Protein AF-0000000083711466 (afdb_homodimer)

Secondary structure (DSSP, 8-state):
-HHHHHH---TTS-HHHHHHHHHHHHHHHHHHHS---HHHHHHHHHHHS-HHHHHHHGGGT---HHHHHHHHHHHHHHH-/-HHHHHH---TTS-HHHHHHHHHHHHHHHHHHHS---HHHHHHHHHHHS-HHHHHHHGGGT---HHHHHHHHHHHHHHH-

Solvent-accessible surface area (backbone atoms only — not comparable to full-atom values): 8856 Å² total; per-residue (Å²): 109,58,60,57,48,74,64,50,56,28,78,93,48,55,59,68,58,34,50,52,51,49,51,58,38,46,52,51,32,43,20,63,68,59,62,41,44,52,51,54,53,28,49,53,54,47,70,18,42,50,67,73,56,31,66,65,46,62,81,66,66,62,54,48,55,71,59,43,52,51,52,51,40,52,54,50,58,71,73,103,107,59,61,57,47,73,65,51,57,28,78,92,47,54,59,67,59,33,50,52,52,50,53,58,38,45,53,51,34,44,19,64,68,61,62,42,44,53,51,53,53,28,50,55,53,48,71,17,42,50,66,74,54,31,65,65,46,60,82,66,65,62,54,48,53,70,60,45,53,52,52,50,40,52,53,50,58,72,73,102

Foldseek 3Di:
DLVCLVPQDCPPHDPVVSVVVNVVVVVVNVCPPVVVALQVVLVVVLVPDDPVLVVVQVVVSDSHNVVSVVVSVVVVVVVD/DLVCLVPQDCPPHDPVVSVVVNVVVVVVNVCPPVVVALQVVLVVVLVPDDPVLVVVQVVVSDSHNVVSVVVSVVVVVVVD

Sequence (160 aa):
YGEEFLKLTQGGLNVEAYAKKFGSLSRFYCFFRDGIDETYMCRRFQGGLRYELQDAMVPLGIRQFQVLVEKCQEIEDMRSYGEEFLKLTQGGLNVEAYAKKFGSLSRFYCFFRDGIDETYMCRRFQGGLRYELQDAMVPLGIRQFQVLVEKCQEIEDMRS

Structure (mmCIF, N/CA/C/O backbone):
data_AF-0000000083711466-model_v1
#
loop_
_entity.id
_entity.type
_entity.pdbx_description
1 polymer 'Gag polyprotein'
#
loop_
_atom_site.group_PDB
_atom_site.id
_atom_site.type_symbol
_atom_site.label_atom_id
_atom_site.label_alt_id
_atom_site.label_comp_id
_atom_site.label_asym_id
_atom_site.label_entity_id
_atom_site.label_seq_id
_atom_site.pdbx_PDB_ins_code
_atom_site.Cartn_x
_atom_site.Cartn_y
_atom_site.Cartn_z
_atom_site.occupancy
_atom_site.B_iso_or_equiv
_atom_site.auth_seq_id
_atom_site.auth_comp_id
_atom_site.auth_asym_id
_atom_site.auth_atom_id
_atom_site.pdbx_PDB_model_num
ATOM 1 N N . TYR A 1 1 ? -6.91 -0.919 13.664 1 49.44 1 TYR A N 1
ATOM 2 C CA . TYR A 1 1 ? -5.891 -0.744 12.633 1 49.44 1 TYR A CA 1
ATOM 3 C C . TYR A 1 1 ? -6.207 0.463 11.758 1 49.44 1 TYR A C 1
ATOM 5 O O . TYR A 1 1 ? -5.32 1.269 11.461 1 49.44 1 TYR A O 1
ATOM 13 N N . GLY A 1 2 ? -7.535 0.619 11.562 1 62.09 2 GLY A N 1
ATOM 14 C CA . GLY A 1 2 ? -7.977 1.792 10.828 1 62.09 2 GLY A CA 1
ATOM 15 C C . GLY A 1 2 ? -7.664 3.096 11.539 1 62.09 2 GLY A C 1
ATOM 16 O O . GLY A 1 2 ? -7.23 4.062 10.914 1 62.09 2 GLY A O 1
ATOM 17 N N . GLU A 1 3 ? -7.59 2.859 12.859 1 70.06 3 GLU A N 1
ATOM 18 C CA . GLU A 1 3 ? -7.344 4.051 13.664 1 70.06 3 GLU A CA 1
ATOM 19 C C . GLU A 1 3 ? -5.891 4.5 13.562 1 70.06 3 GLU A C 1
ATOM 21 O O . GLU A 1 3 ? -5.605 5.699 13.523 1 70.06 3 GLU A O 1
ATOM 26 N N . GLU A 1 4 ? -5.023 3.496 13.492 1 77.56 4 GLU A N 1
ATOM 27 C CA . GLU A 1 4 ? -3.6 3.816 13.414 1 77.56 4 GLU A CA 1
ATOM 28 C C . GLU A 1 4 ? -3.277 4.582 12.133 1 77.56 4 GLU A C 1
ATOM 30 O O . GLU A 1 4 ? -2.443 5.492 12.141 1 77.56 4 GLU A O 1
ATOM 35 N N . PHE A 1 5 ? -3.924 4.285 11.141 1 82.56 5 PHE A N 1
ATOM 36 C CA . PHE A 1 5 ? -3.717 4.969 9.867 1 82.56 5 PHE A CA 1
ATOM 37 C C . PHE A 1 5 ? -4.207 6.41 9.938 1 82.56 5 PHE A C 1
ATOM 39 O O . PHE A 1 5 ? -3.518 7.328 9.492 1 82.56 5 PHE A O 1
ATOM 46 N N . LEU A 1 6 ? -5.309 6.547 10.578 1 81 6 LEU A N 1
ATOM 47 C CA . LEU A 1 6 ? -5.926 7.867 10.625 1 81 6 LEU A CA 1
ATOM 48 C C . LEU A 1 6 ? -5.141 8.805 11.547 1 81 6 LEU A C 1
ATOM 50 O O . LEU A 1 6 ? -5.172 10.023 11.367 1 81 6 LEU A O 1
ATOM 54 N N . LYS A 1 7 ? -4.316 8.258 12.398 1 88.06 7 LYS A N 1
ATOM 55 C CA . LYS A 1 7 ? -3.584 9.07 13.367 1 88.06 7 LYS A CA 1
ATOM 56 C C . LYS A 1 7 ? -2.117 9.203 12.969 1 88.06 7 LYS A C 1
ATOM 58 O O . LYS A 1 7 ? -1.351 9.906 13.633 1 88.06 7 LYS A O 1
ATOM 63 N N . LEU A 1 8 ? -1.702 8.609 11.953 1 93.12 8 LEU A N 1
ATOM 64 C CA . LEU A 1 8 ? -0.294 8.609 11.57 1 93.12 8 LEU A CA 1
ATOM 65 C C . LEU A 1 8 ? 0.172 10.008 11.195 1 93.12 8 LEU A C 1
ATOM 67 O O . LEU A 1 8 ? -0.5 10.711 10.438 1 93.12 8 LEU A O 1
ATOM 71 N N . THR A 1 9 ? 1.306 10.383 11.82 1 95.19 9 THR A N 1
ATOM 72 C CA . THR A 1 9 ? 2.014 11.602 11.453 1 95.19 9 THR A CA 1
ATOM 73 C C . THR A 1 9 ? 3.496 11.32 11.227 1 95.19 9 THR A C 1
ATOM 75 O O . THR A 1 9 ? 4.016 10.305 11.695 1 95.19 9 THR A O 1
ATOM 78 N N . GLN A 1 10 ? 4.062 12.172 10.531 1 95.75 10 GLN A N 1
ATOM 79 C CA . GLN A 1 10 ? 5.48 12.039 10.219 1 95.75 10 GLN A CA 1
ATOM 80 C C . GLN A 1 10 ? 6.328 12.016 11.484 1 95.75 10 GLN A C 1
ATOM 82 O O . GLN A 1 10 ? 7.285 11.242 11.594 1 95.75 10 GLN A O 1
ATOM 87 N N . GLY A 1 11 ? 5.984 12.945 12.352 1 93.69 11 GLY A N 1
ATOM 88 C CA . GLY A 1 11 ? 6.762 13.031 13.578 1 93.69 11 GLY A CA 1
ATOM 89 C C . GLY A 1 11 ? 8.25 13.164 13.328 1 93.69 11 GLY A C 1
ATOM 90 O O . GLY A 1 11 ? 8.68 14.031 12.562 1 93.69 11 GLY A O 1
ATOM 91 N N . GLY A 1 12 ? 9.109 12.258 13.922 1 94.12 12 GLY A N 1
ATOM 92 C CA . GLY A 1 12 ? 10.562 12.312 13.82 1 94.12 12 GLY A CA 1
ATOM 93 C C . GLY A 1 12 ? 11.102 11.57 12.609 1 94.12 12 GLY A C 1
ATOM 94 O O . GLY A 1 12 ? 12.305 11.57 12.367 1 94.12 12 GLY A O 1
ATOM 95 N N . LEU A 1 13 ? 10.32 11.055 11.828 1 95.94 13 LEU A N 1
ATOM 96 C CA . LEU A 1 13 ? 10.75 10.273 10.672 1 95.94 13 LEU A CA 1
ATOM 97 C C . LEU A 1 13 ? 11.102 11.195 9.508 1 95.94 13 LEU A C 1
ATOM 99 O O . LEU A 1 13 ? 10.516 12.266 9.352 1 95.94 13 LEU A O 1
ATOM 103 N N . A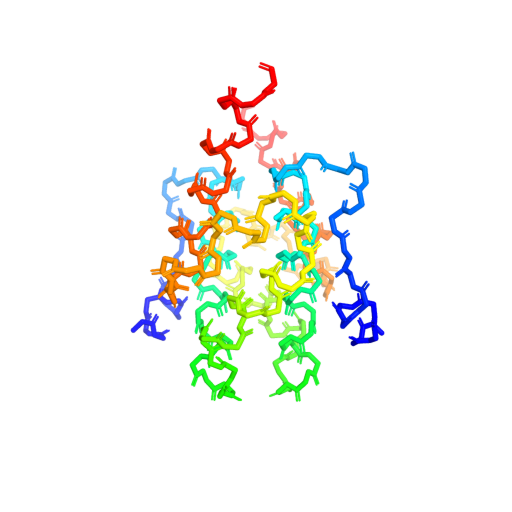SN A 1 14 ? 12.086 10.672 8.742 1 96.06 14 ASN A N 1
ATOM 104 C CA . ASN A 1 14 ? 12.219 11.344 7.453 1 96.06 14 ASN A CA 1
ATOM 105 C C . ASN A 1 14 ? 11.078 10.969 6.508 1 96.06 14 ASN A C 1
ATOM 107 O O . ASN A 1 14 ? 10.289 10.07 6.809 1 96.06 14 ASN A O 1
ATOM 111 N N . VAL A 1 15 ? 10.984 11.664 5.34 1 95.81 15 VAL A N 1
ATOM 112 C CA . VAL A 1 15 ? 9.859 11.508 4.43 1 95.81 15 VAL A CA 1
ATOM 113 C C . VAL A 1 15 ? 9.828 10.086 3.881 1 95.81 15 VAL A C 1
ATOM 115 O O . VAL A 1 15 ? 8.758 9.484 3.746 1 95.81 15 VAL A O 1
ATOM 118 N N . GLU A 1 16 ? 10.922 9.562 3.533 1 91.94 16 GLU A N 1
ATOM 119 C CA . GLU A 1 16 ? 10.984 8.203 2.998 1 91.94 16 GLU A CA 1
ATOM 120 C C . GLU A 1 16 ? 10.414 7.195 3.99 1 91.94 16 GLU A C 1
ATOM 122 O O . GLU A 1 16 ? 9.594 6.352 3.625 1 91.94 16 GLU A O 1
ATOM 127 N N . ALA A 1 17 ? 10.844 7.266 5.258 1 93.56 17 ALA A N 1
ATOM 128 C CA . ALA A 1 17 ? 10.367 6.355 6.297 1 93.56 17 ALA A CA 1
ATOM 129 C C . ALA A 1 17 ? 8.883 6.562 6.574 1 93.56 17 ALA A C 1
ATOM 131 O O . ALA A 1 17 ? 8.141 5.598 6.762 1 93.56 17 ALA A O 1
ATOM 132 N N . TYR A 1 18 ? 8.469 7.828 6.684 1 95.25 18 TYR A N 1
ATOM 133 C CA . TYR A 1 18 ? 7.055 8.156 6.867 1 95.25 18 TYR A CA 1
ATOM 134 C C . TYR A 1 18 ? 6.211 7.582 5.734 1 95.25 18 TYR A C 1
ATOM 136 O O . TYR A 1 18 ? 5.164 6.98 5.977 1 95.25 18 TYR A O 1
ATOM 144 N N . ALA A 1 19 ? 6.641 7.734 4.453 1 91.06 19 ALA A N 1
ATOM 145 C CA . ALA A 1 19 ? 5.914 7.23 3.289 1 91.06 19 ALA A CA 1
ATOM 146 C C . ALA A 1 19 ? 5.801 5.711 3.328 1 91.06 19 ALA A C 1
ATOM 148 O O . ALA A 1 19 ? 4.762 5.148 2.973 1 91.06 19 ALA A O 1
ATOM 149 N N . LYS A 1 20 ? 6.848 5.113 3.67 1 86.44 20 LYS A N 1
ATOM 150 C CA . LYS A 1 20 ? 6.84 3.656 3.77 1 86.44 20 LYS A CA 1
ATOM 151 C C . LYS A 1 20 ? 5.824 3.18 4.801 1 86.44 20 LYS A C 1
ATOM 153 O O . LYS A 1 20 ? 5.055 2.252 4.539 1 86.44 20 LYS A O 1
ATOM 158 N N . LYS A 1 21 ? 5.805 3.793 5.98 1 87.88 21 LYS A N 1
ATOM 159 C CA . LYS A 1 21 ? 4.848 3.445 7.027 1 87.88 21 LYS A CA 1
ATOM 160 C C . LYS A 1 21 ? 3.418 3.725 6.578 1 87.88 21 LYS A C 1
ATOM 162 O O . LYS A 1 21 ? 2.518 2.918 6.82 1 87.88 21 LYS A O 1
ATOM 167 N N . PHE A 1 22 ? 3.234 4.922 6.008 1 89.75 22 PHE A N 1
ATOM 168 C CA . PHE A 1 22 ? 1.938 5.305 5.465 1 89.75 22 PHE A CA 1
ATOM 169 C C . PHE A 1 22 ? 1.437 4.262 4.473 1 89.75 22 PHE A C 1
ATOM 171 O O . PHE A 1 22 ? 0.273 3.859 4.52 1 89.75 22 PHE A O 1
ATOM 178 N N . GLY A 1 23 ? 2.225 3.826 3.559 1 83.5 23 GLY A N 1
ATOM 179 C CA . GLY A 1 23 ? 1.874 2.807 2.584 1 83.5 23 GLY A CA 1
ATOM 180 C C . GLY A 1 23 ? 1.44 1.499 3.221 1 83.5 23 GLY A C 1
ATOM 181 O O . GLY A 1 23 ? 0.45 0.897 2.801 1 83.5 23 GLY A O 1
ATOM 182 N N . SER A 1 24 ? 2.189 1.113 4.164 1 78.81 24 SER A N 1
ATOM 183 C CA . SER A 1 24 ? 1.872 -0.135 4.852 1 78.81 24 SER A CA 1
ATOM 184 C C . SER A 1 24 ? 0.509 -0.061 5.531 1 78.81 24 SER A C 1
ATOM 186 O O . SER A 1 24 ? -0.304 -0.979 5.402 1 78.81 24 SER A O 1
ATOM 188 N N . LEU A 1 25 ? 0.275 1.059 6.262 1 78.12 25 LEU A N 1
ATOM 189 C CA . LEU A 1 25 ? -0.97 1.228 7.004 1 78.12 25 LEU A CA 1
ATOM 190 C C . LEU A 1 25 ? -2.143 1.442 6.051 1 78.12 25 LEU A C 1
ATOM 192 O O . LEU A 1 25 ? -3.256 0.98 6.316 1 78.12 25 LEU A O 1
ATOM 196 N N . SER A 1 26 ? -1.859 2.193 4.973 1 79.75 26 SER A N 1
ATOM 197 C CA . SER A 1 26 ? -2.91 2.475 3.998 1 79.75 26 SER A CA 1
ATOM 198 C C . SER A 1 26 ? -3.404 1.194 3.332 1 79.75 26 SER A C 1
ATOM 200 O O . SER A 1 26 ? -4.598 1.057 3.049 1 79.75 26 SER A O 1
ATOM 202 N N . ARG A 1 27 ? -2.48 0.371 3.086 1 70.12 27 ARG A N 1
ATOM 203 C CA . ARG A 1 27 ? -2.842 -0.917 2.504 1 70.12 27 ARG A CA 1
ATOM 204 C C . ARG A 1 27 ? -3.828 -1.664 3.396 1 70.12 27 ARG A C 1
ATOM 206 O O . ARG A 1 27 ? -4.801 -2.242 2.91 1 70.12 27 ARG A O 1
ATOM 213 N N . PHE A 1 28 ? -3.551 -1.622 4.633 1 64.44 28 PHE A N 1
ATOM 214 C CA . PHE A 1 28 ? -4.414 -2.289 5.598 1 64.44 28 PHE A CA 1
ATOM 215 C C . PHE A 1 28 ? -5.762 -1.583 5.703 1 64.44 28 PHE A C 1
ATOM 217 O O . PHE A 1 28 ? -6.801 -2.234 5.809 1 64.44 28 PHE A O 1
ATOM 224 N N . TYR A 1 29 ? -5.699 -0.315 5.73 1 69.25 29 TYR A N 1
ATOM 225 C CA . TYR A 1 29 ? -6.906 0.498 5.82 1 69.25 29 TYR A CA 1
ATOM 226 C C . TYR A 1 29 ? -7.824 0.242 4.633 1 69.25 29 TYR A C 1
ATOM 228 O O . TYR A 1 29 ? -9.039 0.103 4.797 1 69.25 29 TYR A O 1
ATOM 236 N N . CYS A 1 30 ? -7.27 0.265 3.436 1 66.25 30 CYS A N 1
ATOM 237 C CA . CYS A 1 30 ? -8.055 -0.008 2.238 1 66.25 30 CYS A CA 1
ATOM 238 C C . CYS A 1 30 ? -8.641 -1.415 2.279 1 66.25 30 CYS A C 1
ATOM 240 O O . CYS A 1 30 ? -9.781 -1.631 1.871 1 66.25 30 CYS A O 1
ATOM 242 N N . PHE A 1 31 ? -7.812 -2.186 2.811 1 61.03 31 PHE A N 1
ATOM 243 C CA . PHE A 1 31 ? -8.242 -3.576 2.896 1 61.03 31 PHE A CA 1
ATOM 244 C C . PHE A 1 31 ? -9.445 -3.715 3.814 1 61.03 31 PHE A C 1
ATOM 246 O O . PHE A 1 31 ? -10.398 -4.43 3.492 1 61.03 31 PHE A O 1
ATOM 253 N N . PHE A 1 32 ? -9.422 -3.096 4.895 1 57.69 32 PHE A N 1
ATOM 254 C CA . PHE A 1 32 ? -10.445 -3.258 5.918 1 57.69 32 PHE A CA 1
ATOM 255 C C . PHE A 1 32 ? -11.672 -2.41 5.598 1 57.69 32 PHE A C 1
ATOM 257 O O . PHE A 1 32 ? -12.797 -2.791 5.918 1 57.69 32 PHE A O 1
ATOM 264 N N . ARG A 1 33 ? -11.312 -1.351 5.156 1 58.06 33 ARG A N 1
ATOM 265 C CA . ARG A 1 33 ? -12.461 -0.478 4.949 1 58.06 33 ARG A CA 1
ATOM 266 C C . ARG A 1 33 ? -13.367 -1.014 3.844 1 58.06 33 ARG A C 1
ATOM 268 O O . ARG A 1 33 ? -14.586 -1.016 3.98 1 58.06 33 ARG A O 1
ATOM 275 N N . ASP A 1 34 ? -12.727 -1.167 2.686 1 57.56 34 ASP A N 1
ATOM 276 C CA . ASP A 1 34 ? -13.641 -1.449 1.583 1 57.56 34 ASP A CA 1
ATOM 277 C C . ASP A 1 34 ? -13.781 -2.953 1.358 1 57.56 34 ASP A C 1
ATOM 279 O O . ASP A 1 34 ? -14.188 -3.389 0.279 1 57.56 34 ASP A O 1
ATOM 283 N N . GLY A 1 35 ? -13.352 -3.717 2.348 1 58.03 35 GLY A N 1
ATOM 284 C CA . GLY A 1 35 ? -13.633 -5.137 2.201 1 58.03 35 GLY A CA 1
ATOM 285 C C . GLY A 1 35 ? -12.555 -5.879 1.434 1 58.03 35 GLY A C 1
ATOM 286 O O . GLY A 1 35 ? -12.766 -7.012 0.997 1 58.03 35 GLY A O 1
ATOM 287 N N . ILE A 1 36 ? -11.594 -4.949 0.943 1 60.66 36 ILE A N 1
ATOM 288 C CA . ILE A 1 36 ? -10.562 -5.781 0.327 1 60.66 36 ILE A CA 1
ATOM 289 C C . ILE A 1 36 ? -9.836 -6.586 1.403 1 60.66 36 ILE A C 1
ATOM 291 O O . ILE A 1 36 ? -9.234 -6.012 2.312 1 60.66 36 ILE A O 1
ATOM 295 N N . ASP A 1 37 ? -10.086 -7.855 1.478 1 70.12 37 ASP A N 1
ATOM 296 C CA . ASP A 1 37 ? -9.578 -8.828 2.436 1 70.12 37 ASP A CA 1
ATOM 297 C C . ASP A 1 37 ? -8.094 -9.094 2.217 1 70.12 37 ASP A C 1
ATOM 299 O O . ASP A 1 37 ? -7.637 -9.211 1.076 1 70.12 37 ASP A O 1
ATOM 303 N N . GLU A 1 38 ? -7.297 -8.891 3.24 1 77.62 38 GLU A N 1
ATOM 304 C CA . GLU A 1 38 ? -5.879 -9.234 3.15 1 77.62 38 GLU A CA 1
ATOM 305 C C . GLU A 1 38 ? -5.68 -10.609 2.52 1 77.62 38 GLU A C 1
ATOM 307 O O . GLU A 1 38 ? -4.707 -10.828 1.796 1 77.62 38 GLU A O 1
ATOM 312 N N . THR A 1 39 ? -6.629 -11.375 2.797 1 80.44 39 THR A N 1
ATOM 313 C CA . THR A 1 39 ? -6.598 -12.711 2.211 1 80.44 39 THR A CA 1
ATOM 314 C C . THR A 1 39 ? -6.637 -12.633 0.688 1 80.44 39 THR A C 1
ATOM 316 O O . THR A 1 39 ? -5.898 -13.344 0.005 1 80.44 39 THR A O 1
ATOM 319 N N . TYR A 1 40 ? -7.418 -11.719 0.238 1 81.31 40 TYR A N 1
ATOM 320 C CA . TYR A 1 40 ? -7.492 -11.523 -1.206 1 81.31 40 TYR A CA 1
ATOM 321 C C . TYR A 1 40 ? -6.164 -11.023 -1.759 1 81.31 40 TYR A C 1
ATOM 323 O O . TYR A 1 40 ? -5.695 -11.492 -2.795 1 81.31 40 TYR A O 1
ATOM 331 N N . MET A 1 41 ? -5.527 -10.078 -1.085 1 85.31 41 MET A N 1
ATOM 332 C CA . MET A 1 41 ? -4.258 -9.5 -1.53 1 85.31 41 MET A CA 1
ATOM 333 C C . MET A 1 41 ? -3.156 -10.555 -1.534 1 85.31 41 MET A C 1
ATOM 335 O O . MET A 1 41 ? -2.342 -10.602 -2.457 1 85.31 41 MET A O 1
ATOM 339 N N . CYS A 1 42 ? -3.119 -11.406 -0.561 1 90.06 42 CYS A N 1
ATOM 340 C CA . CYS A 1 42 ? -2.148 -12.492 -0.5 1 90.06 42 CYS A CA 1
ATOM 341 C C . CYS A 1 42 ? -2.332 -13.453 -1.668 1 90.06 42 CYS A C 1
ATOM 343 O O . CYS A 1 42 ? -1.358 -13.836 -2.32 1 90.06 42 CYS A O 1
ATOM 345 N N . ARG A 1 43 ? -3.551 -13.75 -1.894 1 89.31 43 ARG A N 1
ATOM 346 C CA . ARG A 1 43 ? -3.834 -14.672 -2.988 1 89.31 43 ARG A CA 1
ATOM 347 C C . ARG A 1 43 ? -3.428 -14.07 -4.328 1 89.31 43 ARG A C 1
ATOM 349 O O . ARG A 1 43 ? -2.85 -14.758 -5.176 1 89.31 43 ARG A O 1
ATOM 356 N N . ARG A 1 44 ? -3.758 -12.836 -4.484 1 90 44 ARG A N 1
ATOM 357 C CA . ARG A 1 44 ? -3.412 -12.133 -5.719 1 90 44 ARG A CA 1
ATOM 358 C C . ARG A 1 44 ? -1.9 -12.031 -5.887 1 90 44 ARG A C 1
ATOM 360 O O . ARG A 1 44 ? -1.377 -12.227 -6.984 1 90 44 ARG A O 1
ATOM 367 N N . PHE A 1 45 ? -1.169 -11.703 -4.875 1 94.62 45 PHE A N 1
ATOM 368 C CA . PHE A 1 45 ? 0.287 -11.625 -4.895 1 94.62 45 PHE A CA 1
ATOM 369 C C . PHE A 1 45 ? 0.893 -12.992 -5.199 1 94.62 45 PHE A C 1
ATOM 371 O O . PHE A 1 45 ? 1.754 -13.117 -6.074 1 94.62 45 PHE A O 1
ATOM 378 N N . GLN A 1 46 ? 0.364 -14.008 -4.465 1 95.25 46 GLN A N 1
ATOM 379 C CA . GLN A 1 46 ? 0.853 -15.367 -4.637 1 95.25 46 GLN A CA 1
ATOM 380 C C . GLN A 1 46 ? 0.607 -15.867 -6.055 1 95.25 46 GLN A C 1
ATOM 382 O O . GLN A 1 46 ? 1.457 -16.547 -6.637 1 95.25 46 GLN A O 1
ATOM 387 N N . GLY A 1 47 ? -0.536 -15.562 -6.559 1 94.06 47 GLY A N 1
ATOM 388 C CA . GLY A 1 47 ? -0.904 -15.984 -7.902 1 94.06 47 GLY A CA 1
ATOM 389 C C . GLY A 1 47 ? -0.004 -15.398 -8.977 1 94.06 47 GLY A C 1
ATOM 390 O O . GLY A 1 47 ? 0.08 -15.945 -10.078 1 94.06 47 GLY A O 1
ATOM 391 N N . GLY A 1 48 ? 0.708 -14.297 -8.664 1 95.81 48 GLY A N 1
ATOM 392 C CA . GLY A 1 48 ? 1.582 -13.633 -9.617 1 95.81 48 GLY A CA 1
ATOM 393 C C . GLY A 1 48 ? 3.029 -14.078 -9.508 1 95.81 48 GLY A C 1
ATOM 394 O O . GLY A 1 48 ? 3.859 -13.719 -10.344 1 95.81 48 GLY A O 1
ATOM 395 N N . LEU A 1 49 ? 3.348 -14.836 -8.445 1 96.44 49 LEU A N 1
ATOM 396 C CA . LEU A 1 49 ? 4.707 -15.328 -8.258 1 96.44 49 LEU A CA 1
ATOM 397 C C . LEU A 1 49 ? 5.094 -16.312 -9.359 1 96.44 49 LEU A C 1
ATOM 399 O O . LEU A 1 49 ? 4.223 -16.938 -9.969 1 96.44 49 LEU A O 1
ATOM 403 N N . ARG A 1 50 ? 6.402 -16.484 -9.523 1 95.81 50 ARG A N 1
ATOM 404 C CA . ARG A 1 50 ? 6.887 -17.578 -10.367 1 95.81 50 ARG A CA 1
ATOM 405 C C . ARG A 1 50 ? 6.5 -18.938 -9.781 1 95.81 50 ARG A C 1
ATOM 407 O O . ARG A 1 50 ? 6.375 -19.078 -8.57 1 95.81 50 ARG A O 1
ATOM 414 N N . TYR A 1 51 ? 6.512 -19.875 -10.688 1 94.44 51 TYR A N 1
ATOM 415 C CA . TYR A 1 51 ? 5.984 -21.203 -10.336 1 94.44 51 TYR A CA 1
ATOM 416 C C . TYR A 1 51 ? 6.75 -2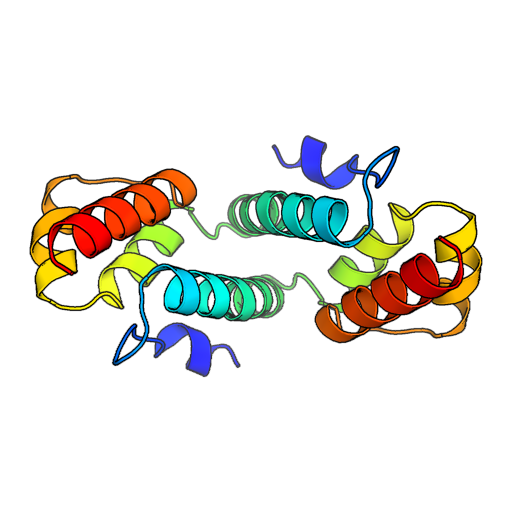1.797 -9.164 1 94.44 51 TYR A C 1
ATOM 418 O O . TYR A 1 51 ? 6.148 -22.359 -8.25 1 94.44 51 TYR A O 1
ATOM 426 N N . GLU A 1 52 ? 8.055 -21.672 -9.211 1 93.94 52 GLU A N 1
ATOM 427 C CA . GLU A 1 52 ? 8.867 -22.234 -8.141 1 93.94 52 GLU A CA 1
ATOM 428 C C . GLU A 1 52 ? 8.492 -21.656 -6.785 1 93.94 52 GLU A C 1
ATOM 430 O O . GLU A 1 52 ? 8.453 -22.375 -5.781 1 93.94 52 GLU A O 1
ATOM 435 N N . LEU A 1 53 ? 8.242 -20.406 -6.746 1 96.12 53 LEU A N 1
ATOM 436 C CA . LEU A 1 53 ? 7.879 -19.734 -5.504 1 96.12 53 LEU A CA 1
ATOM 437 C C . LEU A 1 53 ? 6.434 -20.047 -5.117 1 96.12 53 LEU A C 1
ATOM 439 O O . LEU A 1 53 ? 6.125 -20.219 -3.938 1 96.12 53 LEU A O 1
ATOM 443 N N . GLN A 1 54 ? 5.578 -20.141 -6.105 1 95.81 54 GLN A N 1
ATOM 444 C CA . GLN A 1 54 ? 4.203 -20.547 -5.82 1 95.81 54 GLN A CA 1
ATOM 445 C C . GLN A 1 54 ? 4.16 -21.922 -5.156 1 95.81 54 GLN A C 1
ATOM 447 O O . GLN A 1 54 ? 3.465 -22.109 -4.156 1 95.81 54 GLN A O 1
ATOM 452 N N . ASP A 1 55 ? 4.93 -22.75 -5.762 1 94.31 55 ASP A N 1
ATOM 453 C CA . ASP A 1 55 ? 4.973 -24.109 -5.262 1 94.31 55 ASP A CA 1
ATOM 454 C C . ASP A 1 55 ? 5.406 -24.156 -3.799 1 94.31 55 ASP A C 1
ATOM 456 O O . ASP A 1 55 ? 4.918 -24.969 -3.021 1 94.31 55 ASP A O 1
ATOM 460 N N . ALA A 1 56 ? 6.297 -23.344 -3.43 1 93.94 56 ALA A N 1
ATOM 461 C CA . ALA A 1 56 ? 6.832 -23.297 -2.07 1 93.94 56 ALA A CA 1
ATOM 462 C C . ALA A 1 56 ? 5.863 -22.578 -1.127 1 93.94 56 ALA A C 1
ATOM 464 O O . ALA A 1 56 ? 5.766 -22.938 0.052 1 93.94 56 ALA A O 1
ATOM 465 N N . MET A 1 57 ? 5.109 -21.578 -1.615 1 94.81 57 MET A N 1
ATOM 466 C CA . MET A 1 57 ? 4.367 -20.672 -0.742 1 94.81 57 MET A CA 1
ATOM 467 C C . MET A 1 57 ? 2.932 -21.156 -0.554 1 94.81 57 MET A C 1
ATOM 469 O O . MET A 1 57 ? 2.355 -21 0.523 1 94.81 57 MET A O 1
ATOM 473 N N . VAL A 1 58 ? 2.324 -21.797 -1.556 1 91.19 58 VAL A N 1
ATOM 474 C CA . VAL A 1 58 ? 0.902 -22.125 -1.549 1 91.19 58 VAL A CA 1
ATOM 475 C C . VAL A 1 58 ? 0.598 -23.078 -0.394 1 91.19 58 VAL A C 1
ATOM 477 O O . 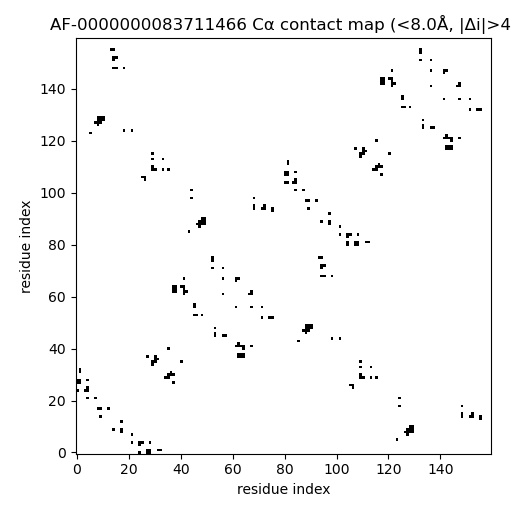VAL A 1 58 ? -0.344 -22.859 0.37 1 91.19 58 VAL A O 1
ATOM 480 N N . PRO A 1 59 ? 1.402 -24.047 -0.157 1 93.62 59 PRO A N 1
ATOM 481 C CA . PRO A 1 59 ? 1.109 -24.969 0.935 1 93.62 59 PRO A CA 1
ATOM 482 C C . PRO A 1 59 ? 1.215 -24.312 2.311 1 93.62 59 PRO A C 1
ATOM 484 O O . PRO A 1 59 ? 0.65 -24.828 3.283 1 93.62 59 PRO A O 1
ATOM 487 N N . LEU A 1 60 ? 1.954 -23.25 2.465 1 92.81 60 LEU A N 1
ATOM 488 C CA . LEU A 1 60 ? 2.17 -22.609 3.758 1 92.81 60 LEU A CA 1
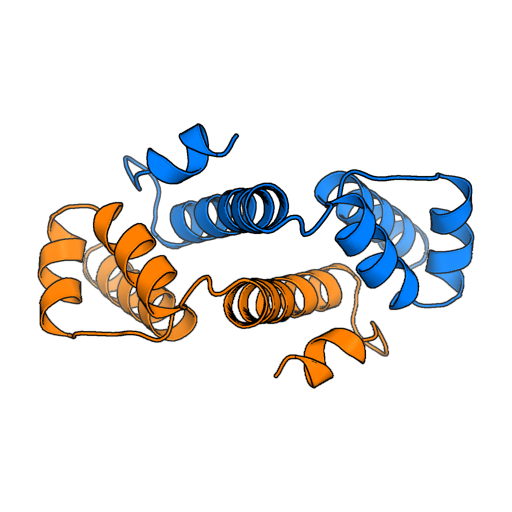ATOM 489 C C . LEU A 1 60 ? 0.918 -21.875 4.215 1 92.81 60 LEU A C 1
ATOM 491 O O . LEU A 1 60 ? 0.767 -21.562 5.398 1 92.81 60 LEU A O 1
ATOM 495 N N . GLY A 1 61 ? 0.037 -21.438 3.355 1 92.25 61 GLY A N 1
ATOM 496 C CA . GLY A 1 61 ? -1.224 -20.797 3.695 1 92.25 61 GLY A CA 1
ATOM 497 C C . GLY A 1 61 ? -1.046 -19.469 4.41 1 92.25 61 GLY A C 1
ATOM 498 O O . GLY A 1 61 ? -1.801 -19.141 5.328 1 92.25 61 GLY A O 1
ATOM 499 N N . ILE A 1 62 ? -0.061 -18.781 3.994 1 91.56 62 ILE A N 1
ATOM 500 C CA . ILE A 1 62 ? 0.21 -17.5 4.645 1 91.56 62 ILE A CA 1
ATOM 501 C C . ILE A 1 62 ? -0.842 -16.469 4.23 1 91.56 62 ILE A C 1
ATOM 503 O O . ILE A 1 62 ? -1.104 -16.297 3.039 1 91.56 62 ILE A O 1
ATOM 507 N N . ARG A 1 63 ? -1.492 -15.789 5.191 1 86.44 63 ARG A N 1
ATOM 508 C CA . ARG A 1 63 ? -2.576 -14.852 4.898 1 86.44 63 ARG A CA 1
ATOM 509 C C . ARG A 1 63 ? -2.25 -13.453 5.41 1 86.44 63 ARG A C 1
ATOM 511 O O . ARG A 1 63 ? -3.129 -12.594 5.477 1 86.44 63 ARG A O 1
ATOM 518 N N . GLN A 1 64 ? -1.064 -13.25 5.891 1 84.75 64 GLN A N 1
ATOM 519 C CA . GLN A 1 64 ? -0.519 -11.938 6.211 1 84.75 64 GLN A CA 1
ATOM 520 C C . GLN A 1 64 ? 0.456 -11.477 5.133 1 84.75 64 GLN A C 1
ATOM 522 O O . GLN A 1 64 ? 1.501 -12.094 4.922 1 84.75 64 GLN A O 1
ATOM 527 N N . PHE A 1 65 ? 0.137 -10.375 4.504 1 87.69 65 PHE A N 1
ATOM 528 C CA . PHE A 1 65 ? 0.82 -9.953 3.285 1 87.69 65 PHE A CA 1
ATOM 529 C C . PHE A 1 65 ? 2.303 -9.727 3.549 1 87.69 65 PHE A C 1
ATOM 531 O O . PHE A 1 65 ? 3.154 -10.227 2.812 1 87.69 65 PHE A O 1
ATOM 538 N N . GLN A 1 66 ? 2.609 -9.016 4.586 1 84.5 66 GLN A N 1
ATOM 539 C CA . GLN A 1 66 ? 4.008 -8.695 4.855 1 84.5 66 GLN A CA 1
ATOM 540 C C . GLN A 1 66 ? 4.812 -9.961 5.141 1 84.5 66 GLN A C 1
ATOM 542 O O . GLN A 1 66 ? 5.957 -10.094 4.691 1 84.5 66 GLN A O 1
ATOM 547 N N . VAL A 1 67 ? 4.312 -10.852 5.84 1 90.44 67 VAL A N 1
ATOM 548 C CA . VAL A 1 67 ? 4.961 -12.125 6.141 1 90.44 67 VAL A CA 1
ATOM 549 C C . VAL A 1 67 ? 5.172 -12.914 4.852 1 90.44 67 VAL A C 1
ATOM 551 O O . VAL A 1 67 ? 6.234 -13.508 4.645 1 90.44 67 VAL A O 1
ATOM 554 N N . LEU A 1 68 ? 4.176 -12.945 4.02 1 94.62 68 LEU A N 1
ATOM 555 C CA . LEU A 1 68 ? 4.262 -13.625 2.73 1 94.62 68 LEU A CA 1
ATOM 556 C C . LEU A 1 68 ? 5.422 -13.078 1.904 1 94.62 68 LEU A C 1
ATOM 558 O O . LEU A 1 68 ? 6.242 -13.844 1.392 1 94.62 68 LEU A O 1
ATOM 562 N N . VAL A 1 69 ? 5.523 -11.781 1.812 1 93.94 69 VAL A N 1
ATOM 563 C CA . VAL A 1 69 ? 6.574 -11.133 1.036 1 93.94 69 VAL A CA 1
ATOM 564 C C . VAL A 1 69 ? 7.941 -11.516 1.6 1 93.94 69 VAL A C 1
ATOM 566 O O . VAL A 1 69 ? 8.852 -11.875 0.849 1 93.94 69 VAL A O 1
ATOM 569 N N . GLU A 1 70 ? 8.078 -11.422 2.828 1 93.56 70 GLU A N 1
ATOM 570 C CA . GLU A 1 70 ? 9.344 -11.719 3.488 1 93.56 70 GLU A CA 1
ATOM 571 C C . GLU A 1 70 ? 9.766 -13.164 3.238 1 93.56 70 GLU A C 1
ATOM 573 O O . GLU A 1 70 ? 10.938 -13.438 2.949 1 93.56 70 GLU A O 1
ATOM 578 N N . LYS A 1 71 ? 8.805 -14.062 3.42 1 95.81 71 LYS A N 1
ATOM 579 C CA . LYS A 1 71 ? 9.109 -15.477 3.191 1 95.81 71 LYS A CA 1
ATOM 580 C C . LYS A 1 71 ? 9.492 -15.727 1.736 1 95.81 71 LYS A C 1
ATOM 582 O O . LYS A 1 71 ? 10.391 -16.531 1.456 1 95.81 71 LYS A O 1
ATOM 587 N N . CYS A 1 72 ? 8.836 -15.117 0.788 1 96.75 72 CYS A N 1
ATOM 588 C CA . CYS A 1 72 ? 9.188 -15.234 -0.623 1 96.75 72 CYS A CA 1
ATOM 589 C C . CYS A 1 72 ? 10.617 -14.766 -0.867 1 96.75 72 CYS A C 1
ATOM 591 O O . CYS A 1 72 ? 11.367 -15.406 -1.615 1 96.75 72 CYS A O 1
ATOM 593 N N . GLN A 1 73 ? 10.992 -13.656 -0.267 1 95.88 73 GLN A N 1
ATOM 594 C CA . GLN A 1 73 ? 12.344 -13.109 -0.425 1 95.88 73 GLN A CA 1
ATOM 595 C C . GLN A 1 73 ? 13.391 -14.07 0.128 1 95.88 73 GLN A C 1
ATOM 597 O O . GLN A 1 73 ? 14.461 -14.234 -0.46 1 95.88 73 GLN A O 1
ATOM 602 N N . GLU A 1 74 ? 13.078 -14.633 1.247 1 95.25 74 GLU A N 1
ATOM 603 C CA . GLU A 1 74 ? 13.977 -15.602 1.854 1 95.25 74 GLU A CA 1
ATOM 604 C C . GLU A 1 74 ? 14.219 -16.797 0.926 1 95.25 74 GLU A C 1
ATOM 606 O O . GLU A 1 74 ? 15.359 -17.219 0.741 1 95.25 74 GLU A O 1
ATOM 611 N N . ILE A 1 75 ? 13.188 -17.312 0.41 1 94.56 75 ILE A N 1
ATOM 612 C CA . ILE A 1 75 ? 13.289 -18.469 -0.481 1 94.56 75 ILE A CA 1
ATOM 613 C C . ILE A 1 75 ? 14.047 -18.078 -1.747 1 94.56 75 ILE A C 1
ATOM 615 O O . ILE A 1 75 ? 14.898 -18.828 -2.225 1 94.56 75 ILE A O 1
ATOM 619 N N . GLU A 1 76 ? 13.742 -16.906 -2.303 1 95.19 76 GLU A N 1
ATOM 620 C CA . GLU A 1 76 ? 14.445 -16.422 -3.486 1 95.19 76 GLU A CA 1
ATOM 621 C C . GLU A 1 76 ? 15.938 -16.312 -3.23 1 95.19 76 GLU A C 1
ATOM 623 O O . GLU A 1 76 ? 16.75 -16.672 -4.082 1 95.19 76 GLU A O 1
ATOM 628 N N . ASP A 1 77 ? 16.297 -15.766 -2.086 1 93.19 77 ASP A N 1
ATOM 629 C CA . ASP A 1 77 ? 17.688 -15.586 -1.696 1 93.19 77 ASP A CA 1
ATOM 630 C C . ASP A 1 77 ? 18.391 -16.938 -1.55 1 93.19 77 ASP A C 1
ATOM 632 O O . ASP A 1 77 ? 19.578 -17.062 -1.878 1 93.19 77 ASP A O 1
ATOM 636 N N . MET A 1 78 ? 17.656 -17.875 -1.021 1 90.31 78 MET A N 1
ATOM 637 C CA . MET A 1 78 ? 18.203 -19.219 -0.841 1 90.31 78 MET A CA 1
ATOM 638 C C . MET A 1 78 ? 18.453 -19.891 -2.188 1 90.31 78 MET A C 1
ATOM 640 O O . MET A 1 78 ? 19.359 -20.719 -2.316 1 90.31 78 MET A O 1
ATOM 644 N N . ARG A 1 79 ? 17.688 -19.531 -3.201 1 86.5 79 ARG A N 1
ATOM 645 C CA . ARG A 1 79 ? 17.781 -20.203 -4.496 1 86.5 79 ARG A CA 1
ATOM 646 C C . ARG A 1 79 ? 18.703 -19.438 -5.441 1 86.5 79 ARG A C 1
ATOM 648 O O . ARG A 1 79 ? 19.047 -19.938 -6.52 1 86.5 79 ARG A O 1
ATOM 655 N N . SER A 1 80 ? 19.094 -18.109 -5.234 1 78.44 80 SER A N 1
ATOM 656 C CA . SER A 1 80 ? 20.016 -17.328 -6.059 1 78.44 80 SER A CA 1
ATOM 657 C C . SER A 1 80 ? 21.469 -17.734 -5.828 1 78.44 80 SER A C 1
ATOM 659 O O . SER A 1 80 ? 21.891 -17.938 -4.688 1 78.44 80 SER A O 1
ATOM 661 N N . TYR B 1 1 ? -6.484 0.865 -15.07 1 49.47 1 TYR B N 1
ATOM 662 C CA . TYR B 1 1 ? -5.504 0.75 -13.992 1 49.47 1 TYR B CA 1
ATOM 663 C C . TYR B 1 1 ? -5.793 -0.469 -13.125 1 49.47 1 TYR B C 1
ATOM 665 O O . TYR B 1 1 ? -4.879 -1.225 -12.781 1 49.47 1 TYR B O 1
ATOM 673 N N . GLY B 1 2 ? -7.109 -0.699 -12.977 1 62.22 2 GLY B N 1
ATOM 674 C CA . GLY B 1 2 ? -7.523 -1.893 -12.258 1 62.22 2 GLY B CA 1
ATOM 675 C C . GLY B 1 2 ? -7.121 -3.18 -12.953 1 62.22 2 GLY B C 1
ATOM 676 O O . GLY B 1 2 ? -6.656 -4.121 -12.312 1 62.22 2 GLY B O 1
ATOM 677 N N . GLU B 1 3 ? -7.023 -2.947 -14.281 1 70.5 3 GLU B N 1
ATOM 678 C CA . GLU B 1 3 ? -6.688 -4.129 -15.07 1 70.5 3 GLU B CA 1
ATOM 679 C C . GLU B 1 3 ? -5.215 -4.492 -14.914 1 70.5 3 GLU B C 1
ATOM 681 O O . GLU B 1 3 ? -4.863 -5.676 -14.867 1 70.5 3 GLU B O 1
ATOM 686 N N . GLU B 1 4 ? -4.398 -3.451 -14.828 1 77.81 4 GLU B N 1
ATOM 687 C CA . GLU B 1 4 ? -2.965 -3.689 -14.695 1 77.81 4 GLU B CA 1
ATOM 688 C C . GLU B 1 4 ? -2.643 -4.438 -13.406 1 77.81 4 GLU B C 1
ATOM 690 O O . GLU B 1 4 ? -1.767 -5.305 -13.391 1 77.81 4 GLU B O 1
ATOM 695 N N . PHE B 1 5 ? -3.342 -4.176 -12.445 1 82.69 5 PHE B N 1
ATOM 696 C CA . PHE B 1 5 ? -3.137 -4.844 -11.164 1 82.69 5 PHE B CA 1
ATOM 697 C C . PHE B 1 5 ? -3.551 -6.309 -11.242 1 82.69 5 PHE B C 1
ATOM 699 O O . PHE B 1 5 ? -2.83 -7.188 -10.773 1 82.69 5 PHE B O 1
ATOM 706 N N . LEU B 1 6 ? -4.613 -6.504 -11.922 1 81 6 LEU B N 1
ATOM 707 C CA . LEU B 1 6 ? -5.16 -7.855 -11.984 1 81 6 LEU B CA 1
ATOM 708 C C . LEU B 1 6 ? -4.293 -8.75 -12.867 1 81 6 LEU B C 1
ATOM 710 O O . LEU B 1 6 ? -4.27 -9.969 -12.688 1 81 6 LEU B O 1
ATOM 714 N N . LYS B 1 7 ? -3.48 -8.188 -13.703 1 88.19 7 LYS B N 1
ATOM 715 C CA . LYS B 1 7 ? -2.672 -8.961 -14.641 1 88.19 7 LYS B CA 1
ATOM 716 C C . LYS B 1 7 ? -1.212 -9.008 -14.195 1 88.19 7 LYS B C 1
ATOM 718 O O . LYS B 1 7 ? -0.383 -9.656 -14.836 1 88.19 7 LYS B O 1
ATOM 723 N N . LEU B 1 8 ? -0.869 -8.391 -13.156 1 93.12 8 LEU B N 1
ATOM 724 C CA . LEU B 1 8 ? 0.523 -8.297 -12.727 1 93.12 8 LEU B CA 1
ATOM 725 C C . LEU B 1 8 ? 1.061 -9.672 -12.344 1 93.12 8 LEU B C 1
ATOM 727 O O . LEU B 1 8 ? 0.406 -10.414 -11.602 1 93.12 8 LEU B O 1
ATOM 731 N N . THR B 1 9 ? 2.258 -9.977 -12.922 1 95.19 9 THR B N 1
ATOM 732 C CA . THR B 1 9 ? 3.021 -11.148 -12.523 1 95.19 9 THR B CA 1
ATOM 733 C C . THR B 1 9 ? 4.477 -10.789 -12.25 1 95.19 9 THR B C 1
ATOM 735 O O . THR B 1 9 ? 4.957 -9.742 -12.695 1 95.19 9 THR B O 1
ATOM 738 N N . GLN B 1 10 ? 5.062 -11.609 -11.531 1 95.75 10 GLN B N 1
ATOM 739 C CA . GLN B 1 10 ? 6.461 -11.398 -11.164 1 95.75 10 GLN B CA 1
ATOM 740 C C . GLN B 1 10 ? 7.352 -11.328 -12.398 1 95.75 10 GLN B C 1
ATOM 742 O O . GLN B 1 10 ? 8.273 -10.508 -12.461 1 9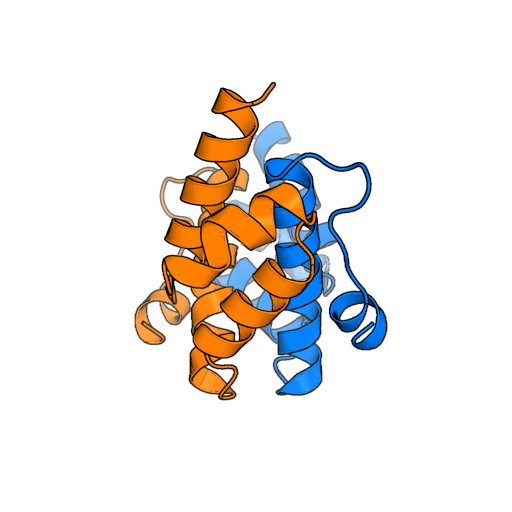5.75 10 GLN B O 1
ATOM 747 N N . GLY B 1 11 ? 7.09 -12.281 -13.273 1 93.62 11 GLY B N 1
ATOM 748 C CA . GLY B 1 11 ? 7.914 -12.32 -14.469 1 93.62 11 GLY B CA 1
ATOM 749 C C . GLY B 1 11 ? 9.398 -12.383 -14.172 1 93.62 11 GLY B C 1
ATOM 750 O O . GLY B 1 11 ? 9.852 -13.219 -13.383 1 93.62 11 GLY B O 1
ATOM 751 N N . GLY B 1 12 ? 10.227 -11.422 -14.742 1 94.12 12 GLY B N 1
ATOM 752 C CA . GLY B 1 12 ? 11.672 -11.398 -14.586 1 94.12 12 GLY B CA 1
ATOM 753 C C . GLY B 1 12 ? 12.133 -10.625 -13.367 1 94.12 12 GLY B C 1
ATOM 754 O O . GLY B 1 12 ? 13.328 -10.547 -13.078 1 94.12 12 GLY B O 1
ATOM 755 N N . LEU B 1 13 ? 11.305 -10.141 -12.609 1 95.88 13 LEU B N 1
ATOM 756 C CA . LEU B 1 13 ? 11.648 -9.336 -11.445 1 95.88 13 LEU B CA 1
ATOM 757 C C . LEU B 1 13 ? 12.008 -10.234 -10.258 1 95.88 13 LEU B C 1
ATOM 759 O O . LEU B 1 13 ? 11.484 -11.336 -10.125 1 95.88 13 LEU B O 1
ATOM 763 N N . ASN B 1 14 ? 12.938 -9.664 -9.461 1 96.12 14 ASN B N 1
ATOM 764 C CA . ASN B 1 14 ? 13.062 -10.328 -8.172 1 96.12 14 ASN B CA 1
ATOM 765 C C . ASN B 1 14 ? 11.867 -10.016 -7.266 1 96.12 14 ASN B C 1
ATOM 767 O O . ASN B 1 14 ? 11.039 -9.164 -7.594 1 96.12 14 ASN B O 1
ATOM 771 N N . VAL B 1 15 ? 11.773 -10.703 -6.098 1 95.81 15 VAL B N 1
ATOM 772 C CA . VAL B 1 15 ? 10.609 -10.617 -5.23 1 95.81 15 VAL B CA 1
ATOM 773 C C . VAL B 1 15 ? 10.477 -9.195 -4.688 1 95.81 15 VAL B C 1
ATOM 775 O O . VAL B 1 15 ? 9.375 -8.656 -4.594 1 95.81 15 VAL B O 1
ATOM 778 N N . GLU B 1 16 ? 11.531 -8.609 -4.293 1 92 16 GLU B N 1
ATOM 779 C CA . GLU B 1 16 ? 11.492 -7.25 -3.758 1 92 16 GLU B CA 1
ATOM 780 C C . GLU B 1 16 ? 10.906 -6.273 -4.773 1 92 16 GLU B C 1
ATOM 782 O O . GLU B 1 16 ? 10.031 -5.477 -4.441 1 92 16 GLU B O 1
ATOM 787 N N . ALA B 1 17 ? 11.375 -6.328 -6.02 1 93.69 17 ALA B N 1
ATOM 788 C CA . ALA B 1 17 ? 10.891 -5.449 -7.078 1 93.69 17 ALA B CA 1
ATOM 789 C C . ALA B 1 17 ? 9.43 -5.738 -7.406 1 93.69 17 ALA B C 1
ATOM 791 O O . ALA B 1 17 ? 8.641 -4.816 -7.625 1 93.69 17 ALA B O 1
ATOM 792 N N . TYR B 1 18 ? 9.094 -7.02 -7.543 1 95.25 18 TYR B N 1
ATOM 793 C CA . TYR B 1 18 ? 7.711 -7.426 -7.773 1 95.25 18 TYR B CA 1
ATOM 794 C C . TYR B 1 18 ? 6.797 -6.902 -6.676 1 95.25 18 TYR B C 1
ATOM 796 O O . TYR B 1 18 ? 5.727 -6.359 -6.957 1 95.25 18 TYR B O 1
ATOM 804 N N . ALA B 1 19 ? 7.176 -7.02 -5.371 1 91.19 19 ALA B N 1
ATOM 805 C CA . ALA B 1 19 ? 6.383 -6.559 -4.234 1 91.19 19 ALA B CA 1
ATOM 806 C C . ALA B 1 19 ? 6.188 -5.047 -4.281 1 91.19 19 ALA B C 1
ATOM 808 O O . ALA B 1 19 ? 5.102 -4.547 -3.967 1 91.19 19 ALA B O 1
ATOM 809 N N . LYS B 1 20 ? 7.203 -4.395 -4.59 1 86.5 20 LYS B N 1
ATOM 810 C CA . LYS B 1 20 ? 7.117 -2.939 -4.695 1 86.5 20 LYS B CA 1
ATOM 811 C C . LYS B 1 20 ? 6.109 -2.525 -5.762 1 86.5 20 LYS B C 1
ATOM 813 O O . LYS B 1 20 ? 5.277 -1.645 -5.531 1 86.5 20 LYS B O 1
ATOM 818 N N . LYS B 1 21 ? 6.18 -3.143 -6.938 1 87.81 21 LYS B N 1
ATOM 819 C CA . LYS B 1 21 ? 5.242 -2.854 -8.023 1 87.81 21 LYS B CA 1
ATOM 820 C C . LYS B 1 21 ? 3.812 -3.213 -7.621 1 87.81 21 LYS B C 1
ATOM 822 O O . LYS B 1 21 ? 2.877 -2.459 -7.898 1 87.81 21 LYS B O 1
ATOM 827 N N . PHE B 1 22 ? 3.67 -4.406 -7.047 1 89.81 22 PHE B N 1
ATOM 828 C CA . PHE B 1 22 ? 2.379 -4.859 -6.547 1 89.81 22 PHE B CA 1
ATOM 829 C C . PHE B 1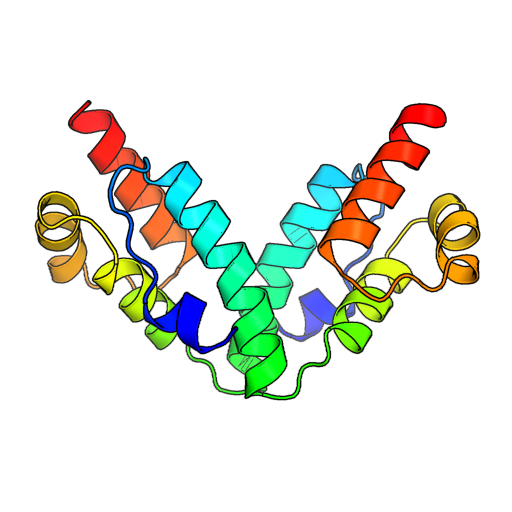 22 ? 1.787 -3.848 -5.574 1 89.81 22 PHE B C 1
ATOM 831 O O . PHE B 1 22 ? 0.605 -3.51 -5.664 1 89.81 22 PHE B O 1
ATOM 838 N N . GLY B 1 23 ? 2.523 -3.369 -4.645 1 83.62 23 GLY B N 1
ATOM 839 C CA . GLY B 1 23 ? 2.084 -2.369 -3.684 1 83.62 23 GLY B CA 1
ATOM 840 C C . GLY B 1 23 ? 1.598 -1.09 -4.336 1 83.62 23 GLY B C 1
ATOM 841 O O . GLY B 1 23 ? 0.56 -0.547 -3.953 1 83.62 23 GLY B O 1
ATOM 842 N N . SER B 1 24 ? 2.352 -0.667 -5.254 1 78.81 24 SER B N 1
ATOM 843 C CA . SER B 1 24 ? 1.988 0.562 -5.953 1 78.81 24 SER B CA 1
ATOM 844 C C . SER B 1 24 ? 0.656 0.411 -6.68 1 78.81 24 SER B C 1
ATOM 846 O O . SER B 1 24 ? -0.214 1.279 -6.578 1 78.81 24 SER B O 1
ATOM 848 N N . LEU B 1 25 ? 0.503 -0.707 -7.406 1 78.25 25 LEU B N 1
ATOM 849 C CA . LEU B 1 25 ? -0.704 -0.945 -8.188 1 78.25 25 LEU B CA 1
ATOM 850 C C . LEU B 1 25 ? -1.896 -1.228 -7.281 1 78.25 25 LEU B C 1
ATOM 852 O O . LEU B 1 25 ? -3.021 -0.829 -7.586 1 78.25 25 LEU B O 1
ATOM 856 N N . SER B 1 26 ? -1.609 -1.969 -6.191 1 79.62 26 SER B N 1
ATOM 857 C CA . SER B 1 26 ? -2.676 -2.307 -5.254 1 79.62 26 SER B CA 1
ATOM 858 C C . SER B 1 26 ? -3.26 -1.054 -4.609 1 79.62 26 SER B C 1
ATOM 860 O O . SER B 1 26 ? -4.469 -0.978 -4.371 1 79.62 26 SER B O 1
ATOM 862 N N . ARG B 1 27 ? -2.385 -0.18 -4.32 1 70.25 27 ARG B N 1
ATOM 863 C CA . ARG B 1 27 ? -2.836 1.088 -3.756 1 70.25 27 ARG B CA 1
ATOM 864 C C . ARG B 1 27 ? -3.822 1.782 -4.691 1 70.25 27 ARG B C 1
ATOM 866 O O . ARG B 1 27 ? -4.848 2.303 -4.242 1 70.25 27 ARG B O 1
ATOM 873 N N . PHE B 1 28 ? -3.5 1.76 -5.914 1 64.81 28 PHE B N 1
ATOM 874 C CA . PHE B 1 28 ? -4.355 2.377 -6.922 1 64.81 28 PHE B CA 1
ATOM 875 C C . PHE B 1 28 ? -5.66 1.604 -7.07 1 64.81 28 PHE B C 1
ATOM 877 O O . PHE B 1 28 ? -6.727 2.199 -7.223 1 64.81 28 PHE B O 1
ATOM 884 N N . TYR B 1 29 ? -5.531 0.338 -7.082 1 69 29 TYR B N 1
ATOM 885 C CA . TYR B 1 29 ? -6.691 -0.534 -7.215 1 69 29 TYR B CA 1
ATOM 886 C C . TYR B 1 29 ? -7.664 -0.327 -6.059 1 69 29 TYR B C 1
ATOM 888 O O . TYR B 1 29 ? -8.875 -0.25 -6.27 1 69 29 TYR B O 1
ATOM 896 N N . CYS B 1 30 ? -7.148 -0.318 -4.848 1 66.31 30 CYS B N 1
ATOM 897 C CA . CYS B 1 30 ? -7.992 -0.09 -3.68 1 66.31 30 CYS B CA 1
ATOM 898 C C . CYS B 1 30 ? -8.648 1.283 -3.742 1 66.31 30 CYS B C 1
ATOM 900 O O . CYS B 1 30 ? -9.82 1.436 -3.373 1 66.31 30 CYS B O 1
ATOM 902 N N . PHE B 1 31 ? -7.844 2.111 -4.238 1 61 31 PHE B N 1
ATOM 903 C CA . PHE B 1 31 ? -8.344 3.477 -4.344 1 61 31 PHE B CA 1
ATOM 904 C C . PHE B 1 31 ? -9.523 3.547 -5.309 1 61 31 PHE B C 1
ATOM 906 O O . PHE B 1 31 ? -10.523 4.207 -5.027 1 61 31 PHE B O 1
ATOM 913 N N . PHE B 1 32 ? -9.414 2.922 -6.387 1 57.72 32 PHE B N 1
ATOM 914 C CA . PHE B 1 32 ? -10.406 3.02 -7.449 1 57.72 32 PHE B CA 1
ATOM 915 C C . PHE B 1 32 ? -11.594 2.109 -7.164 1 57.72 32 PHE B C 1
ATOM 917 O O . PHE B 1 32 ? -12.734 2.428 -7.527 1 57.72 32 PHE B O 1
ATOM 924 N N . ARG B 1 33 ? -11.203 1.071 -6.707 1 58.06 33 ARG B N 1
ATOM 925 C CA . ARG B 1 33 ? -12.305 0.134 -6.531 1 58.06 33 ARG B CA 1
ATOM 926 C C . ARG B 1 33 ? -13.281 0.626 -5.465 1 58.06 33 ARG B C 1
ATOM 928 O O . ARG B 1 33 ? -14.492 0.568 -5.652 1 58.06 33 ARG B O 1
ATOM 935 N N . ASP B 1 34 ? -12.703 0.825 -4.273 1 57.41 34 ASP B N 1
ATOM 936 C CA . ASP B 1 34 ? -13.68 1.065 -3.213 1 57.41 34 ASP B CA 1
ATOM 937 C C . ASP B 1 34 ? -13.898 2.561 -2.998 1 57.41 34 ASP B C 1
ATOM 939 O O . ASP B 1 34 ? -14.375 2.979 -1.942 1 57.41 34 ASP B O 1
ATOM 943 N N . GLY B 1 35 ? -13.445 3.346 -3.961 1 57.94 35 GLY B N 1
ATOM 944 C CA . GLY B 1 35 ? -13.789 4.754 -3.844 1 57.94 35 GLY B CA 1
ATOM 945 C C . GLY B 1 35 ? -12.781 5.551 -3.043 1 57.94 35 GLY B C 1
ATOM 946 O O . GLY B 1 35 ? -13.062 6.676 -2.619 1 57.94 35 GLY B O 1
ATOM 947 N N . ILE B 1 36 ? -11.781 4.656 -2.512 1 60.75 36 ILE B N 1
ATOM 948 C CA . ILE B 1 36 ? -10.82 5.547 -1.86 1 60.75 36 ILE B CA 1
ATOM 949 C C . ILE B 1 36 ? -10.094 6.379 -2.912 1 60.75 36 ILE B C 1
ATOM 951 O O . ILE B 1 36 ? -9.422 5.836 -3.793 1 60.75 36 ILE B O 1
ATOM 955 N N . ASP B 1 37 ? -10.398 7.633 -2.986 1 69.88 37 ASP B N 1
ATOM 956 C CA . ASP B 1 37 ? -9.914 8.625 -3.936 1 69.88 37 ASP B CA 1
ATOM 957 C C . ASP B 1 37 ? -8.453 8.977 -3.662 1 69.88 37 ASP B C 1
ATOM 959 O O . ASP B 1 37 ? -8.047 9.109 -2.506 1 69.88 37 ASP B O 1
ATOM 963 N N . GLU B 1 38 ? -7.605 8.812 -4.656 1 77.56 38 GLU B N 1
ATOM 964 C CA . GLU B 1 38 ? -6.211 9.227 -4.512 1 77.56 38 GLU B CA 1
ATOM 965 C C . GLU B 1 38 ? -6.113 10.609 -3.877 1 77.56 38 GLU B C 1
ATOM 967 O O . GLU B 1 38 ? -5.18 10.883 -3.119 1 77.56 38 GLU B O 1
ATOM 972 N N . THR B 1 39 ? -7.105 11.32 -4.18 1 80.31 39 THR B N 1
ATOM 973 C CA . THR B 1 39 ? -7.168 12.656 -3.594 1 80.31 39 THR B CA 1
ATOM 974 C C . THR B 1 39 ? -7.258 12.578 -2.072 1 80.31 39 THR B C 1
ATOM 976 O O . THR B 1 39 ? -6.582 13.328 -1.365 1 80.31 39 THR B O 1
ATOM 979 N N . TYR B 1 40 ? -7.992 11.633 -1.646 1 81.56 40 TYR B N 1
ATOM 980 C CA . TYR B 1 40 ? -8.102 11.43 -0.207 1 81.56 40 TYR B CA 1
ATOM 981 C C . TYR B 1 40 ? -6.766 11 0.389 1 81.56 40 TYR B C 1
ATOM 983 O O . TYR B 1 40 ? -6.363 11.5 1.444 1 81.56 40 TYR B O 1
ATOM 991 N N . MET B 1 41 ? -6.059 10.078 -0.272 1 85.25 41 MET B N 1
ATOM 992 C CA . MET B 1 41 ? -4.777 9.578 0.216 1 85.25 41 MET B CA 1
ATOM 993 C C . MET B 1 41 ? -3.736 10.695 0.255 1 85.25 41 MET B C 1
ATOM 995 O O . MET B 1 41 ? -2.955 10.789 1.202 1 85.25 41 MET B O 1
ATOM 999 N N . CYS B 1 42 ? -3.709 11.539 -0.715 1 90 42 CYS B N 1
ATOM 1000 C CA . CYS B 1 42 ? -2.803 12.68 -0.744 1 90 42 CYS B CA 1
ATOM 1001 C C . CYS B 1 42 ? -3.08 13.625 0.419 1 90 42 CYS B C 1
ATOM 1003 O O . CYS B 1 42 ? -2.152 14.062 1.104 1 90 42 CYS B O 1
ATOM 1005 N N . ARG B 1 43 ? -4.324 13.852 0.605 1 89.38 43 ARG B N 1
ATOM 1006 C CA . ARG B 1 43 ? -4.695 14.758 1.69 1 89.38 43 ARG B CA 1
ATOM 1007 C C . ARG B 1 43 ? -4.301 14.18 3.045 1 89.38 43 ARG B C 1
ATOM 1009 O O . ARG B 1 43 ? -3.795 14.898 3.91 1 89.38 43 ARG B O 1
ATOM 1016 N N . ARG B 1 44 ? -4.566 12.938 3.201 1 90.06 44 ARG B N 1
ATOM 1017 C CA . ARG B 1 44 ? -4.227 12.25 4.445 1 90.06 44 ARG B CA 1
ATOM 1018 C C . ARG B 1 44 ? -2.717 12.234 4.664 1 90.06 44 ARG B C 1
ATOM 1020 O O . ARG B 1 44 ? -2.24 12.453 5.777 1 90.06 44 ARG B O 1
ATOM 1027 N N . PHE B 1 45 ? -1.94 11.93 3.664 1 94.5 45 PHE B N 1
ATOM 1028 C CA . PHE B 1 45 ? -0.484 11.938 3.732 1 94.5 45 PHE B CA 1
ATOM 1029 C C . PHE B 1 45 ? 0.034 13.328 4.062 1 94.5 45 PHE B C 1
ATOM 1031 O O . PHE B 1 45 ? 0.858 13.5 4.961 1 94.5 45 PHE B O 1
ATOM 1038 N N . GLN B 1 46 ? -0.52 14.32 3.311 1 95.25 46 GLN B N 1
ATOM 1039 C CA . GLN B 1 46 ? -0.114 15.711 3.502 1 95.25 46 GLN B CA 1
ATOM 1040 C C . GLN B 1 46 ? -0.435 16.188 4.914 1 95.25 46 GLN B C 1
ATOM 1042 O O . GLN B 1 46 ? 0.356 16.906 5.527 1 95.25 46 GLN B O 1
ATOM 1047 N N . GLY B 1 47 ? -1.57 15.82 5.375 1 94.06 47 GLY B N 1
ATOM 1048 C CA . GLY B 1 47 ? -2.008 16.219 6.707 1 94.06 47 GLY B CA 1
ATOM 1049 C C . GLY B 1 47 ? -1.111 15.68 7.809 1 94.06 47 GLY B C 1
ATOM 1050 O O . GLY B 1 47 ? -1.093 16.219 8.914 1 94.06 47 GLY B O 1
ATOM 1051 N N . GLY B 1 48 ? -0.335 14.617 7.5 1 95.88 48 GLY B N 1
ATOM 1052 C CA . GLY B 1 48 ? 0.542 14.008 8.484 1 95.88 48 GLY B CA 1
ATOM 1053 C C . GLY B 1 48 ? 1.965 14.523 8.422 1 95.88 48 GLY B C 1
ATOM 1054 O O . GLY B 1 48 ? 2.787 14.211 9.289 1 95.88 48 GLY B O 1
ATOM 1055 N N . LEU B 1 49 ? 2.273 15.305 7.387 1 96.44 49 LEU B N 1
ATOM 1056 C CA . LEU B 1 49 ? 3.611 15.875 7.242 1 96.44 49 LEU B CA 1
ATOM 1057 C C . LEU B 1 49 ? 3.9 16.875 8.352 1 96.44 49 LEU B C 1
ATOM 1059 O O . LEU B 1 49 ? 2.977 17.453 8.93 1 96.44 49 LEU B O 1
ATOM 1063 N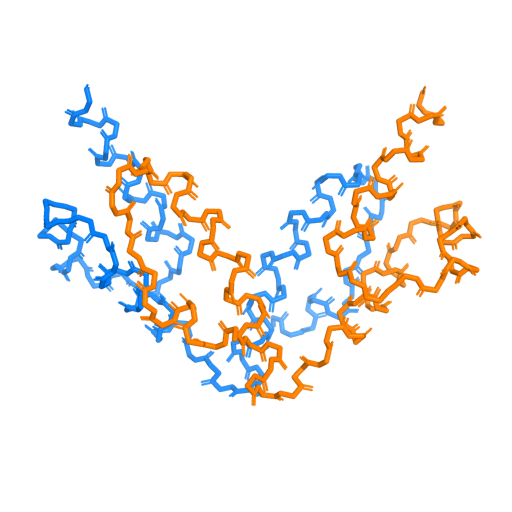 N . ARG B 1 50 ? 5.195 17.125 8.594 1 95.88 50 ARG B N 1
ATOM 1064 C CA . ARG B 1 50 ? 5.59 18.234 9.453 1 95.88 50 ARG B CA 1
ATOM 1065 C C . ARG B 1 50 ? 5.148 19.562 8.859 1 95.88 50 ARG B C 1
ATOM 1067 O O . ARG B 1 50 ? 5.062 19.719 7.637 1 95.88 50 ARG B O 1
ATOM 1074 N N . TYR B 1 51 ? 5.074 20.5 9.75 1 94.44 51 TYR B N 1
ATOM 1075 C CA . TYR B 1 51 ? 4.492 21.781 9.391 1 94.44 51 TYR B CA 1
ATOM 1076 C C . TYR B 1 51 ? 5.262 22.438 8.242 1 94.44 51 TYR B C 1
ATOM 1078 O O . TYR B 1 51 ? 4.66 22.969 7.309 1 94.44 51 TYR B O 1
ATOM 1086 N N . GLU B 1 52 ? 6.57 22.375 8.336 1 93.94 52 GLU B N 1
ATOM 1087 C CA . GLU B 1 52 ? 7.391 23 7.297 1 93.94 52 GLU B CA 1
ATOM 1088 C C . GLU B 1 52 ? 7.09 22.406 5.926 1 93.94 52 GLU B C 1
ATOM 1090 O O . GLU B 1 52 ? 7.047 23.109 4.926 1 93.94 52 GLU B O 1
ATOM 1095 N N . LEU B 1 53 ? 6.91 21.141 5.875 1 96.12 53 LEU B N 1
ATOM 1096 C CA . LEU B 1 53 ? 6.625 20.469 4.617 1 96.12 53 LEU B CA 1
ATOM 1097 C C . LEU B 1 53 ? 5.184 20.703 4.184 1 96.12 53 LEU B C 1
ATOM 1099 O O . LEU B 1 53 ? 4.902 20.859 2.994 1 96.12 53 LEU B O 1
ATOM 1103 N N . GLN B 1 54 ? 4.281 20.734 5.145 1 95.88 54 GLN B N 1
ATOM 1104 C CA . GLN B 1 54 ? 2.898 21.062 4.812 1 95.88 54 GLN B CA 1
ATOM 1105 C C . GLN B 1 54 ? 2.805 22.438 4.148 1 95.88 54 GLN B C 1
ATOM 1107 O O . GLN B 1 54 ? 2.133 22.594 3.127 1 95.88 54 GLN B O 1
ATOM 1112 N N . ASP B 1 55 ? 3.51 23.297 4.773 1 94.25 55 ASP B N 1
ATOM 1113 C CA . ASP B 1 55 ? 3.494 24.672 4.277 1 94.25 55 ASP B CA 1
ATOM 1114 C C . ASP B 1 55 ? 3.977 24.734 2.83 1 94.25 55 ASP B C 1
ATOM 1116 O O . ASP B 1 55 ? 3.473 25.531 2.035 1 94.25 55 ASP B O 1
ATOM 1120 N N . ALA B 1 56 ? 4.922 23.984 2.5 1 93.88 56 ALA B N 1
ATOM 1121 C CA . ALA B 1 56 ? 5.504 23.969 1.161 1 93.88 56 ALA B CA 1
ATOM 1122 C C . ALA B 1 56 ? 4.613 23.203 0.183 1 93.88 56 ALA B C 1
ATOM 1124 O O . ALA B 1 56 ? 4.539 23.562 -0.998 1 93.88 56 ALA B O 1
ATOM 1125 N N . MET B 1 57 ? 3.902 22.156 0.64 1 94.75 57 MET B N 1
ATOM 1126 C CA . MET B 1 57 ? 3.244 21.203 -0.258 1 94.75 57 MET B CA 1
ATOM 1127 C C . MET B 1 57 ? 1.791 21.609 -0.495 1 94.75 57 MET B C 1
ATOM 1129 O O . MET B 1 57 ? 1.262 21.422 -1.592 1 94.75 57 MET B O 1
ATOM 1133 N N . VAL B 1 58 ? 1.107 22.203 0.49 1 91.06 58 VAL B N 1
ATOM 1134 C CA . VAL B 1 58 ? -0.329 22.453 0.434 1 91.06 58 VAL B CA 1
ATOM 1135 C C . VAL B 1 58 ? -0.646 23.391 -0.727 1 91.06 58 VAL B C 1
ATOM 1137 O O . VAL B 1 58 ? -1.546 23.125 -1.525 1 91.06 58 VAL B O 1
ATOM 1140 N N . PRO B 1 59 ? 0.118 24.406 -0.924 1 93.38 59 PRO B N 1
ATOM 1141 C CA . PRO B 1 59 ? -0.191 25.328 -2.02 1 93.38 59 PRO B CA 1
ATOM 1142 C C . PRO B 1 59 ? -0.002 24.688 -3.396 1 93.38 59 PRO B C 1
ATOM 1144 O O . PRO B 1 59 ? -0.565 25.172 -4.383 1 93.38 59 PRO B O 1
ATOM 1147 N N . LEU B 1 60 ? 0.783 23.656 -3.523 1 92.75 60 LEU B N 1
ATOM 1148 C CA . LEU B 1 60 ? 1.08 23.031 -4.812 1 92.75 60 LEU B CA 1
ATOM 1149 C C . LEU B 1 60 ? -0.11 22.219 -5.312 1 92.75 60 LEU B C 1
ATOM 1151 O O . LEU B 1 60 ? -0.201 21.922 -6.504 1 92.75 60 LEU B O 1
ATOM 1155 N N . GLY B 1 61 ? -0.998 21.75 -4.508 1 92.12 61 GLY B N 1
ATOM 1156 C CA . GLY B 1 61 ? -2.209 21.047 -4.887 1 92.12 61 GLY B CA 1
ATOM 1157 C C . GLY B 1 61 ? -1.933 19.734 -5.594 1 92.12 61 GLY B C 1
ATOM 1158 O O . GLY B 1 61 ? -2.639 19.359 -6.539 1 92.12 61 GLY B O 1
ATOM 1159 N N . ILE B 1 62 ? -0.926 19.094 -5.141 1 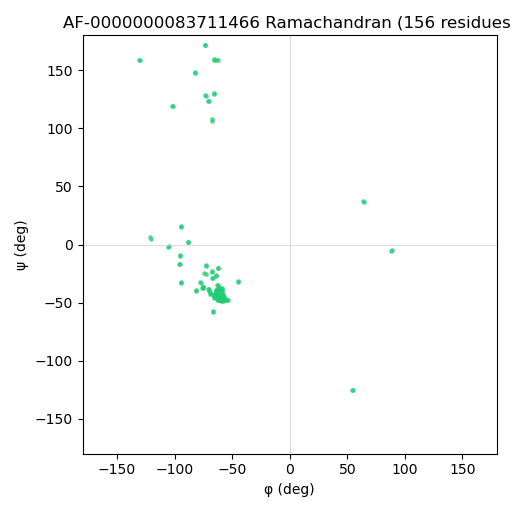91.38 62 ILE B N 1
ATOM 1160 C CA . ILE B 1 62 ? -0.562 17.844 -5.785 1 91.38 62 ILE B CA 1
ATOM 1161 C C . ILE B 1 62 ? -1.57 16.75 -5.41 1 91.38 62 ILE B C 1
ATOM 1163 O O . ILE B 1 62 ? -1.869 16.562 -4.23 1 91.38 62 ILE B O 1
ATOM 1167 N N . ARG B 1 63 ? -2.135 16.047 -6.391 1 85.94 63 ARG B N 1
ATOM 1168 C CA . ARG B 1 63 ? -3.176 15.055 -6.141 1 85.94 63 ARG B CA 1
ATOM 1169 C C . ARG B 1 63 ? -2.748 13.68 -6.633 1 85.94 63 ARG B C 1
ATOM 1171 O O . ARG B 1 63 ? -3.566 12.758 -6.707 1 85.94 63 ARG B O 1
ATOM 1178 N N . GLN B 1 64 ? -1.534 13.547 -7.09 1 84.88 64 GLN B N 1
ATOM 1179 C CA . GLN B 1 64 ? -0.902 12.266 -7.391 1 84.88 64 GLN B CA 1
ATOM 1180 C C . GLN B 1 64 ? 0.056 11.852 -6.277 1 84.88 64 GLN B C 1
ATOM 1182 O O . GLN B 1 64 ? 1.054 12.531 -6.023 1 84.88 64 GLN B O 1
ATOM 1187 N N . PHE B 1 65 ? -0.223 10.719 -5.672 1 87.75 65 PHE B N 1
ATOM 1188 C CA . PHE B 1 65 ? 0.44 10.336 -4.434 1 87.75 65 PHE B CA 1
ATOM 1189 C C . PHE B 1 65 ? 1.942 10.188 -4.645 1 87.75 65 PHE B C 1
ATOM 1191 O O . PHE B 1 65 ? 2.738 10.734 -3.879 1 87.75 65 PHE B O 1
ATOM 1198 N N . GLN B 1 66 ? 2.32 9.492 -5.68 1 84.62 66 GLN B N 1
ATOM 1199 C CA . GLN B 1 66 ? 3.744 9.258 -5.898 1 84.62 66 GLN B CA 1
ATOM 1200 C C . GLN B 1 66 ? 4.488 10.57 -6.148 1 84.62 66 GLN B C 1
ATOM 1202 O O . GLN B 1 66 ? 5.605 10.758 -5.664 1 84.62 66 GLN B O 1
ATOM 1207 N N . VAL B 1 67 ? 3.965 11.438 -6.867 1 90.44 67 VAL B N 1
ATOM 1208 C CA . VAL B 1 67 ? 4.551 12.742 -7.141 1 90.44 67 VAL B CA 1
ATOM 1209 C C . VAL B 1 67 ? 4.672 13.539 -5.84 1 90.44 67 VAL B C 1
ATOM 1211 O O . VAL B 1 67 ? 5.691 14.188 -5.59 1 90.44 67 VAL B O 1
ATOM 1214 N N . LEU B 1 68 ? 3.646 13.516 -5.035 1 94.62 68 LEU B N 1
ATOM 1215 C CA . LEU B 1 68 ? 3.646 14.188 -3.74 1 94.62 68 LEU B CA 1
ATOM 1216 C C . LEU B 1 68 ? 4.805 13.695 -2.875 1 94.62 68 LEU B C 1
ATOM 1218 O O . LEU B 1 68 ? 5.559 14.508 -2.33 1 94.62 68 LEU B O 1
ATOM 1222 N N . VAL B 1 69 ? 4.969 12.406 -2.791 1 93.88 69 VAL B N 1
ATOM 1223 C CA . VAL B 1 69 ? 6.027 11.812 -1.98 1 93.88 69 VAL B CA 1
ATOM 1224 C C . VAL B 1 69 ? 7.391 12.273 -2.496 1 93.88 69 VAL B C 1
ATOM 1226 O O . VAL B 1 69 ? 8.25 12.68 -1.713 1 93.88 69 VAL B O 1
ATOM 1229 N N . GLU B 1 70 ? 7.57 12.195 -3.717 1 93.5 70 GLU B N 1
ATOM 1230 C CA . GLU B 1 70 ? 8.836 12.57 -4.332 1 93.5 70 GLU B CA 1
ATOM 1231 C C . GLU B 1 70 ? 9.172 14.031 -4.062 1 93.5 70 GLU B C 1
ATOM 1233 O O . GLU B 1 70 ? 10.312 14.367 -3.73 1 93.5 70 GLU B O 1
ATOM 1238 N N . LYS B 1 71 ? 8.18 14.891 -4.285 1 95.81 71 LYS B N 1
ATOM 1239 C CA . LYS B 1 71 ? 8.391 16.312 -4.043 1 95.81 71 LYS B CA 1
ATOM 1240 C C . LYS B 1 71 ? 8.711 16.578 -2.574 1 95.81 71 LYS B C 1
ATOM 1242 O O . LYS B 1 71 ? 9.555 17.422 -2.262 1 95.81 71 LYS B O 1
ATOM 1247 N N . CYS B 1 72 ? 8.047 15.914 -1.649 1 96.69 72 CYS B N 1
ATOM 1248 C CA . CYS B 1 72 ? 8.344 16.047 -0.227 1 96.69 72 CYS B CA 1
ATOM 1249 C C . CYS B 1 72 ? 9.789 15.656 0.068 1 96.69 72 CYS B C 1
ATOM 1251 O O . CYS B 1 72 ? 10.469 16.328 0.843 1 96.69 72 CYS B O 1
ATOM 1253 N N . GLN B 1 73 ? 10.234 14.57 -0.526 1 95.81 73 GLN B N 1
ATOM 1254 C CA . GLN B 1 73 ? 11.602 14.102 -0.321 1 95.81 73 GLN B CA 1
ATOM 1255 C C . GLN B 1 73 ? 12.609 15.125 -0.835 1 95.81 73 GLN B C 1
ATOM 1257 O O . GLN B 1 73 ? 13.648 15.344 -0.207 1 95.81 73 GLN B O 1
ATOM 1262 N N . GLU B 1 74 ? 12.32 15.664 -1.965 1 95.19 74 GLU B N 1
ATOM 1263 C CA . GLU B 1 74 ? 13.188 16.688 -2.541 1 95.19 74 GLU B CA 1
ATOM 1264 C C . GLU B 1 74 ? 13.328 17.875 -1.604 1 95.19 74 GLU B C 1
ATOM 1266 O O . GLU B 1 74 ? 14.438 18.375 -1.375 1 95.19 74 GLU B O 1
ATOM 1271 N N . ILE B 1 75 ? 12.258 18.344 -1.113 1 94.56 75 ILE B N 1
ATOM 1272 C CA . ILE B 1 75 ? 12.266 19.5 -0.218 1 94.56 75 ILE B CA 1
ATOM 1273 C C . ILE B 1 75 ? 13 19.141 1.073 1 94.56 75 ILE B C 1
ATOM 1275 O O . ILE B 1 75 ? 13.797 19.938 1.583 1 94.56 75 ILE B O 1
ATOM 1279 N N . GLU B 1 76 ? 12.727 17.969 1.613 1 95.25 76 GLU B N 1
ATOM 1280 C CA . GLU B 1 76 ? 13.406 17.516 2.82 1 95.25 76 GLU B CA 1
ATOM 1281 C C . GLU B 1 76 ? 14.922 17.484 2.615 1 95.25 76 GLU B C 1
ATOM 1283 O O . GLU B 1 76 ? 15.68 17.891 3.496 1 95.25 76 GLU B O 1
ATOM 1288 N N . ASP B 1 77 ? 15.352 16.969 1.48 1 93.25 77 ASP B N 1
ATOM 1289 C CA . ASP B 1 77 ? 16.766 16.859 1.139 1 93.25 77 ASP B CA 1
ATOM 1290 C C . ASP B 1 77 ? 17.406 18.25 1.019 1 93.25 77 ASP B C 1
ATOM 1292 O O . ASP B 1 77 ? 18.562 18.438 1.386 1 93.25 77 ASP B O 1
ATOM 1296 N N . MET B 1 78 ? 16.641 19.141 0.456 1 90.38 78 MET B N 1
ATOM 1297 C CA . MET B 1 78 ? 17.125 20.516 0.295 1 90.38 78 MET B CA 1
ATOM 1298 C C . MET B 1 78 ? 17.297 21.188 1.649 1 90.38 78 MET B C 1
ATOM 1300 O O . MET B 1 78 ? 18.141 22.062 1.81 1 90.38 78 MET B O 1
ATOM 1304 N N . ARG B 1 79 ? 16.531 20.812 2.66 1 86.62 79 ARG B N 1
ATOM 1305 C CA . ARG B 1 79 ? 16.531 21.484 3.957 1 86.62 79 ARG B CA 1
ATOM 1306 C C . ARG B 1 79 ? 17.453 20.766 4.934 1 86.62 79 ARG B C 1
ATOM 1308 O O . ARG B 1 79 ? 17.734 21.266 6.027 1 86.62 79 ARG B O 1
ATOM 1315 N N . SER B 1 80 ? 17.906 19.453 4.73 1 78.38 80 SER B N 1
ATOM 1316 C CA . SER B 1 80 ? 18.828 18.703 5.582 1 78.38 80 SER B CA 1
ATOM 1317 C C . SER B 1 80 ? 20.266 19.203 5.406 1 78.38 80 SER B C 1
ATOM 1319 O O . SER B 1 80 ? 20.656 19.578 4.301 1 78.38 80 SER B O 1
#

pLDDT: mean 85.61, std 12.09, range [49.44, 96.75]

Radius of gyration: 16.77 Å; Cα contacts (8 Å, |Δi|>4): 158; chains: 2; bounding box: 34×50×29 Å

Nearest PDB structures (foldseek):
  2fi2-assembly1_A  TM=5.749E-01  e=6.416E+00  Homo sapiens
  2fi2-assembly1_A  TM=5.749E-01  e=6.416E+00  Homo sapiens

Organism: NCBI:txid97028